Protein AF-A0A7S0CI37-F1 (afdb_monomer)

Structure (mmCIF, N/CA/C/O backbone):
data_AF-A0A7S0CI37-F1
#
_entry.id   AF-A0A7S0CI37-F1
#
loop_
_atom_site.group_PDB
_atom_site.id
_atom_site.type_symbol
_atom_site.label_atom_id
_atom_site.label_alt_id
_atom_site.label_comp_id
_atom_site.label_asym_id
_atom_site.label_entity_id
_atom_site.label_seq_id
_atom_site.pdbx_PDB_ins_code
_atom_site.Cartn_x
_atom_site.Cartn_y
_atom_site.Cartn_z
_atom_site.occupancy
_atom_site.B_iso_or_equiv
_atom_site.auth_seq_id
_atom_site.auth_comp_id
_atom_site.auth_asym_id
_atom_site.auth_atom_id
_atom_site.pdbx_PDB_model_num
ATOM 1 N N . ASN A 1 1 ? 19.568 -66.896 -68.278 1.00 41.06 1 ASN A N 1
ATOM 2 C CA . ASN A 1 1 ? 20.689 -66.065 -68.756 1.00 41.06 1 ASN A CA 1
ATOM 3 C C . ASN A 1 1 ? 21.613 -65.734 -67.600 1.00 41.06 1 ASN A C 1
ATOM 5 O O . ASN A 1 1 ? 21.336 -64.821 -66.842 1.00 41.06 1 ASN A O 1
ATOM 9 N N . THR A 1 2 ? 22.597 -66.621 -67.440 1.00 40.88 2 THR A N 1
ATOM 10 C CA . THR A 1 2 ? 24.001 -66.411 -67.037 1.00 40.88 2 THR A CA 1
ATOM 11 C C . THR A 1 2 ? 24.379 -65.281 -66.064 1.00 40.88 2 THR A C 1
ATOM 13 O O . THR A 1 2 ? 24.314 -64.098 -66.373 1.00 40.88 2 THR A O 1
ATOM 16 N N . THR A 1 3 ? 24.880 -65.744 -64.917 1.00 41.03 3 THR A N 1
ATOM 17 C CA . THR A 1 3 ? 25.682 -65.121 -63.850 1.00 41.03 3 THR A CA 1
ATOM 18 C C . THR A 1 3 ? 26.926 -64.372 -64.331 1.00 41.03 3 THR A C 1
ATOM 20 O O . THR A 1 3 ? 27.598 -64.860 -65.238 1.00 41.03 3 THR A O 1
ATOM 23 N N . SER A 1 4 ? 27.329 -63.310 -63.623 1.00 40.59 4 SER A N 1
ATOM 24 C CA . SER A 1 4 ? 28.757 -63.041 -63.401 1.00 40.59 4 SER A CA 1
ATOM 25 C C . SER A 1 4 ? 28.981 -62.143 -62.179 1.00 40.59 4 SER A C 1
ATOM 27 O O . SER A 1 4 ? 28.835 -60.925 -62.243 1.00 40.59 4 SER A O 1
ATOM 29 N N . ASP A 1 5 ? 29.350 -62.782 -61.073 1.00 51.19 5 ASP A N 1
ATOM 30 C CA . ASP A 1 5 ? 30.082 -62.189 -59.958 1.00 51.19 5 ASP A CA 1
ATOM 31 C C . ASP A 1 5 ? 31.457 -61.690 -60.421 1.00 51.19 5 ASP A C 1
ATOM 33 O O . ASP A 1 5 ? 32.158 -62.400 -61.146 1.00 51.19 5 ASP A O 1
ATOM 37 N N . ILE A 1 6 ? 31.876 -60.511 -59.951 1.00 53.34 6 ILE A N 1
ATOM 38 C CA . ILE A 1 6 ? 33.295 -60.133 -59.865 1.00 53.34 6 ILE A CA 1
ATOM 39 C C . ILE A 1 6 ? 33.489 -59.284 -58.592 1.00 53.34 6 ILE A C 1
ATOM 41 O O . ILE A 1 6 ? 32.913 -58.197 -58.503 1.00 53.34 6 ILE A O 1
ATOM 45 N N . PRO A 1 7 ? 34.269 -59.742 -57.595 1.00 47.69 7 PRO A N 1
ATOM 46 C CA . PRO A 1 7 ? 34.598 -58.963 -56.409 1.00 47.69 7 PRO A CA 1
ATOM 47 C C . PRO A 1 7 ? 35.890 -58.168 -56.641 1.00 47.69 7 PRO A C 1
ATOM 49 O O . PRO A 1 7 ? 36.895 -58.736 -57.065 1.00 47.69 7 PRO A O 1
ATOM 52 N N . THR A 1 8 ? 35.907 -56.878 -56.296 1.00 49.78 8 THR A N 1
ATOM 53 C CA . THR A 1 8 ? 37.157 -56.103 -56.243 1.00 49.78 8 THR A CA 1
ATOM 54 C C . THR A 1 8 ? 37.400 -55.607 -54.826 1.00 49.78 8 THR A C 1
ATOM 56 O O . THR A 1 8 ? 36.675 -54.780 -54.280 1.00 49.78 8 THR A O 1
ATOM 59 N N . THR A 1 9 ? 38.447 -56.167 -54.235 1.00 48.72 9 THR A N 1
ATOM 60 C CA . THR A 1 9 ? 39.054 -55.820 -52.957 1.00 48.72 9 THR A CA 1
ATOM 61 C C . THR A 1 9 ? 39.822 -54.504 -53.050 1.00 48.72 9 THR A C 1
ATOM 63 O O . THR A 1 9 ? 40.784 -54.441 -53.813 1.00 48.72 9 THR A O 1
ATOM 66 N N . GLN A 1 10 ? 39.506 -53.515 -52.207 1.00 45.53 10 GLN A N 1
ATOM 67 C CA . GLN A 1 10 ? 40.535 -52.638 -51.632 1.00 45.53 10 GLN A CA 1
ATOM 68 C C . GLN A 1 10 ? 40.013 -51.888 -50.390 1.00 45.53 10 GLN A C 1
ATOM 70 O O . GLN A 1 10 ? 39.038 -51.148 -50.503 1.00 45.53 10 GLN A O 1
ATOM 75 N N . PRO A 1 11 ? 40.640 -52.032 -49.206 1.00 46.91 11 PRO A N 1
ATOM 76 C CA . PRO A 1 11 ? 40.359 -51.181 -48.060 1.00 46.91 11 PRO A CA 1
ATOM 77 C C . PRO A 1 11 ? 41.318 -49.986 -48.084 1.00 46.91 11 PRO A C 1
ATOM 79 O O . PRO A 1 11 ? 42.522 -50.157 -47.900 1.00 46.91 11 PRO A O 1
ATOM 82 N N . THR A 1 12 ? 40.812 -48.768 -48.270 1.00 47.38 12 THR A N 1
ATOM 83 C CA . THR A 1 12 ? 41.626 -47.561 -48.064 1.00 47.38 12 THR A CA 1
ATOM 84 C C . THR A 1 12 ? 41.251 -46.944 -46.725 1.00 47.38 12 THR A C 1
ATOM 86 O O . THR A 1 12 ? 40.295 -46.185 -46.597 1.00 47.38 12 THR A O 1
ATOM 89 N N . TYR A 1 13 ? 42.012 -47.325 -45.701 1.00 43.19 13 TYR A N 1
ATOM 90 C CA . TYR A 1 13 ? 42.076 -46.636 -44.418 1.00 43.19 13 TYR A CA 1
ATOM 91 C C . TYR A 1 13 ? 42.514 -45.182 -44.644 1.00 43.19 13 TYR A C 1
ATOM 93 O O . TYR A 1 13 ? 43.656 -44.938 -45.020 1.00 43.19 13 TYR A O 1
ATOM 101 N N . PHE A 1 14 ? 41.630 -44.224 -44.368 1.00 49.19 14 PHE A N 1
ATOM 102 C CA . PHE A 1 14 ? 41.994 -42.829 -44.107 1.00 49.19 14 PHE A CA 1
ATOM 103 C C . PHE A 1 14 ? 41.004 -42.217 -43.107 1.00 49.19 14 PHE A C 1
ATOM 105 O O . PHE A 1 14 ? 39.897 -41.852 -43.496 1.00 49.19 14 PHE A O 1
ATOM 112 N N . PRO A 1 15 ? 41.375 -42.028 -41.830 1.00 44.31 15 PRO A N 1
ATOM 113 C CA . PRO A 1 15 ? 40.809 -40.970 -41.017 1.00 44.31 15 PRO A CA 1
ATOM 114 C C . PRO A 1 15 ? 41.753 -39.767 -41.130 1.00 44.31 15 PRO A C 1
ATOM 116 O O . PRO A 1 15 ? 42.758 -39.687 -40.430 1.00 44.31 15 PRO A O 1
ATOM 119 N N . SER A 1 16 ? 41.471 -38.842 -42.044 1.00 51.22 16 SER A N 1
ATOM 120 C CA . SER A 1 16 ? 42.184 -37.564 -42.101 1.00 51.22 16 SER A CA 1
ATOM 121 C C . SER A 1 16 ? 41.174 -36.435 -42.055 1.00 51.22 16 SER A C 1
ATOM 123 O O . SER A 1 16 ? 40.591 -36.079 -43.074 1.00 51.22 16 SER A O 1
ATOM 125 N N . ALA A 1 17 ? 40.921 -35.942 -40.846 1.00 47.00 17 ALA A N 1
ATOM 126 C CA . ALA A 1 17 ? 40.929 -34.519 -40.513 1.00 47.00 17 ALA A CA 1
ATOM 127 C C . ALA A 1 17 ? 40.275 -34.328 -39.139 1.00 47.00 17 ALA A C 1
ATOM 129 O O . ALA A 1 17 ? 39.109 -34.645 -38.918 1.00 47.00 17 ALA A O 1
ATOM 130 N N . SER A 1 18 ? 41.074 -33.814 -38.214 1.00 52.84 18 SER A N 1
ATOM 131 C CA . SER A 1 18 ? 40.717 -33.343 -36.880 1.00 52.84 18 SER A CA 1
ATOM 132 C C . SER A 1 18 ? 39.502 -32.394 -36.886 1.00 52.84 18 SER A C 1
ATOM 134 O O . SER A 1 18 ? 39.308 -31.667 -37.863 1.00 52.84 18 SER A O 1
ATOM 136 N N . PRO A 1 19 ? 38.708 -32.315 -35.800 1.00 42.97 19 PRO A N 1
ATOM 137 C CA . PRO A 1 19 ? 37.621 -31.349 -35.703 1.00 42.97 19 PRO A CA 1
ATOM 138 C C . PRO A 1 19 ? 38.202 -29.950 -35.463 1.00 42.97 19 PRO A C 1
ATOM 140 O O . PRO A 1 19 ? 38.418 -29.536 -34.327 1.00 42.97 19 PRO A O 1
ATOM 143 N N . THR A 1 20 ? 38.479 -29.205 -36.529 1.00 55.25 20 THR A N 1
ATOM 144 C CA . THR A 1 20 ? 38.983 -27.829 -36.419 1.00 55.25 20 THR A CA 1
ATOM 145 C C . THR A 1 20 ? 37.849 -26.827 -36.541 1.00 55.25 20 THR A C 1
ATOM 147 O O . THR A 1 20 ? 37.836 -26.063 -37.488 1.00 55.25 20 THR A O 1
ATOM 150 N N . TYR A 1 21 ? 36.912 -26.794 -35.592 1.00 42.47 21 TYR A N 1
ATOM 151 C CA . TYR A 1 21 ? 36.115 -25.587 -35.340 1.00 42.47 21 TYR A CA 1
ATOM 152 C C . TYR A 1 21 ? 35.732 -25.531 -33.860 1.00 42.47 21 TYR A C 1
ATOM 154 O O . TYR A 1 21 ? 34.631 -25.891 -33.453 1.00 42.47 21 TYR A O 1
ATOM 162 N N . LEU A 1 22 ? 36.673 -25.058 -33.041 1.00 53.09 22 LEU A N 1
ATOM 163 C CA . LEU A 1 22 ? 36.318 -24.337 -31.821 1.00 53.09 22 LEU A CA 1
ATOM 164 C C . LEU A 1 22 ? 35.431 -23.153 -32.245 1.00 53.09 22 LEU A C 1
ATOM 166 O O . LEU A 1 22 ? 35.891 -22.356 -33.067 1.00 53.09 22 LEU A O 1
ATOM 170 N N . PRO A 1 23 ? 34.204 -22.980 -31.724 1.00 45.97 23 PRO A N 1
ATOM 171 C CA . PRO A 1 23 ? 33.529 -21.701 -31.860 1.00 45.97 23 PRO A CA 1
ATOM 172 C C . PRO A 1 23 ? 34.326 -20.677 -31.046 1.00 45.97 23 PRO A C 1
ATOM 174 O O . PRO A 1 23 ? 34.256 -20.616 -29.819 1.00 45.97 23 PRO A O 1
ATOM 177 N N . SER A 1 24 ? 35.153 -19.900 -31.744 1.00 56.25 24 SER A N 1
ATOM 178 C CA . SER A 1 24 ? 35.734 -18.681 -31.207 1.00 56.25 24 SER A CA 1
ATOM 179 C C . SER A 1 24 ? 34.606 -17.707 -30.903 1.00 56.25 24 SER A C 1
ATOM 181 O O . SER A 1 24 ? 33.782 -17.426 -31.773 1.00 56.25 24 SER A O 1
ATOM 183 N N . GLY A 1 25 ? 34.625 -17.136 -29.708 1.00 49.81 25 GLY A N 1
ATOM 184 C CA . GLY A 1 25 ? 33.792 -15.988 -29.388 1.00 49.81 25 GLY A CA 1
ATOM 185 C C . GLY A 1 25 ? 32.822 -16.303 -28.275 1.00 49.81 25 GLY A C 1
ATOM 186 O O . GLY A 1 25 ? 31.684 -16.699 -28.497 1.00 49.81 25 GLY A O 1
ATOM 187 N N . HIS A 1 26 ? 33.302 -16.065 -27.060 1.00 52.81 26 HIS A N 1
ATOM 188 C CA . HIS A 1 26 ? 32.474 -15.694 -25.928 1.00 52.81 26 HIS A CA 1
ATOM 189 C C . HIS A 1 26 ? 31.300 -14.818 -26.396 1.00 52.81 26 HIS A C 1
ATOM 191 O O . HIS A 1 26 ? 31.541 -13.841 -27.114 1.00 52.81 26 HIS A O 1
ATOM 197 N N . PRO A 1 27 ? 30.051 -15.083 -25.984 1.00 45.09 27 PRO A N 1
ATOM 198 C CA . PRO A 1 27 ? 29.037 -14.057 -26.077 1.00 45.09 27 PRO A CA 1
ATOM 199 C C . PRO A 1 27 ? 29.443 -12.955 -25.097 1.00 45.09 27 PRO A C 1
ATOM 201 O O . PRO A 1 27 ? 29.147 -13.030 -23.908 1.00 45.09 27 PRO A O 1
ATOM 204 N N . THR A 1 28 ? 30.100 -11.897 -25.576 1.00 54.59 28 THR A N 1
ATOM 205 C CA . THR A 1 28 ? 30.184 -10.629 -24.837 1.00 54.59 28 THR A CA 1
ATOM 206 C C . THR A 1 28 ? 28.833 -9.920 -24.919 1.00 54.59 28 THR A C 1
ATOM 208 O O . THR A 1 28 ? 28.732 -8.752 -25.269 1.00 54.59 28 THR A O 1
ATOM 211 N N . TYR A 1 29 ? 27.765 -10.639 -24.590 1.00 47.59 29 TYR A N 1
ATOM 212 C CA . TYR A 1 29 ? 26.550 -10.036 -24.088 1.00 47.59 29 TYR A CA 1
ATOM 213 C C . TYR A 1 29 ? 26.711 -9.994 -22.576 1.00 47.59 29 TYR A C 1
ATOM 215 O O . TYR A 1 29 ? 26.059 -10.724 -21.839 1.00 47.59 29 TYR A O 1
ATOM 223 N N . LEU A 1 30 ? 27.606 -9.125 -22.102 1.00 50.19 30 LEU A N 1
ATOM 224 C CA . LEU A 1 30 ? 27.290 -8.451 -20.855 1.00 50.19 30 LEU A CA 1
ATOM 225 C C . LEU A 1 30 ? 26.014 -7.673 -21.174 1.00 50.19 30 LEU A C 1
ATOM 227 O O . LEU A 1 30 ? 26.076 -6.762 -22.005 1.00 50.19 30 LEU A O 1
ATOM 231 N N . PRO A 1 31 ? 24.848 -7.988 -20.586 1.00 48.72 31 PRO A N 1
ATOM 232 C CA . PRO A 1 31 ? 23.841 -6.962 -20.520 1.00 48.72 31 PRO A CA 1
ATOM 233 C C . PRO A 1 31 ? 24.495 -5.828 -19.724 1.00 48.72 31 PRO A C 1
ATOM 235 O O . PRO A 1 31 ? 24.617 -5.903 -18.507 1.00 48.72 31 PRO A O 1
ATOM 238 N N . SER A 1 32 ? 24.873 -4.735 -20.391 1.00 55.09 32 SER A N 1
ATOM 239 C CA . SER A 1 32 ? 25.080 -3.431 -19.742 1.00 55.09 32 SER A CA 1
ATOM 240 C C . SER A 1 32 ? 23.774 -2.876 -19.152 1.00 55.09 32 SER A C 1
ATOM 242 O O . SER A 1 32 ? 23.641 -1.677 -18.927 1.00 55.09 32 SER A O 1
ATOM 244 N N . GLY A 1 33 ? 22.809 -3.741 -18.840 1.00 48.34 33 GLY A N 1
ATOM 245 C CA . GLY A 1 33 ? 21.824 -3.479 -17.821 1.00 48.34 33 GLY A CA 1
ATOM 246 C C . GLY A 1 33 ? 22.525 -3.543 -16.476 1.00 48.34 33 GLY A C 1
ATOM 247 O O . GLY A 1 33 ? 22.350 -4.498 -15.729 1.00 48.34 33 GLY A O 1
ATOM 248 N N . ILE A 1 34 ? 23.245 -2.473 -16.120 1.00 50.00 34 ILE A N 1
ATOM 249 C CA . ILE A 1 34 ? 23.106 -1.980 -14.749 1.00 50.00 34 ILE A CA 1
ATOM 250 C C . ILE A 1 34 ? 21.594 -2.019 -14.527 1.00 50.00 34 ILE A C 1
ATOM 252 O O . ILE A 1 34 ? 20.896 -1.367 -15.314 1.00 50.00 34 ILE A O 1
ATOM 256 N N . PRO A 1 35 ? 21.049 -2.817 -13.591 1.00 54.06 35 PRO A N 1
ATOM 257 C CA . PRO A 1 35 ? 19.652 -2.664 -13.264 1.00 54.06 35 PRO A CA 1
ATOM 258 C C . PRO A 1 35 ? 19.548 -1.198 -12.873 1.00 54.06 35 PRO A C 1
ATOM 260 O O . PRO A 1 35 ? 20.103 -0.783 -11.853 1.00 54.06 35 PRO A O 1
ATOM 263 N N . SER A 1 36 ? 18.947 -0.379 -13.749 1.00 55.31 36 SER A N 1
ATOM 264 C CA . SER A 1 36 ? 18.467 0.942 -13.372 1.00 55.31 36 SER A CA 1
ATOM 265 C C . SER A 1 36 ? 17.776 0.647 -12.065 1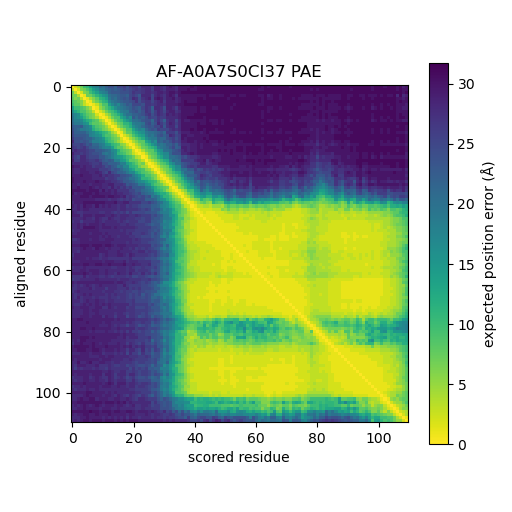.00 55.31 36 SER A C 1
ATOM 267 O O . SER A 1 36 ? 16.932 -0.246 -12.082 1.00 55.31 36 SER A O 1
ATOM 269 N N . LYS A 1 37 ? 18.274 1.185 -10.943 1.00 56.44 37 LYS A N 1
ATOM 270 C CA . LYS A 1 37 ? 17.742 0.881 -9.616 1.00 56.44 37 LYS A CA 1
ATOM 271 C C . LYS A 1 37 ? 16.264 1.221 -9.698 1.00 56.44 37 LYS A C 1
ATOM 273 O O . LYS A 1 37 ? 15.885 2.378 -9.548 1.00 56.44 37 LYS A O 1
ATOM 278 N N . VAL A 1 38 ? 15.457 0.237 -10.071 1.00 61.28 38 VAL A N 1
ATOM 279 C CA . VAL A 1 38 ? 14.020 0.320 -10.123 1.00 61.28 38 VAL A CA 1
ATOM 280 C C . VAL A 1 38 ? 13.734 0.447 -8.654 1.00 61.28 38 VAL A C 1
ATOM 282 O O . VAL A 1 38 ? 13.931 -0.500 -7.897 1.00 61.28 38 VAL A O 1
ATOM 285 N N . LYS A 1 39 ? 13.500 1.687 -8.223 1.00 68.12 39 LYS A N 1
ATOM 286 C CA . LYS A 1 39 ? 13.210 1.955 -6.830 1.00 68.12 39 LYS A CA 1
ATOM 287 C C . LYS A 1 39 ? 11.867 1.268 -6.618 1.00 68.12 39 LYS A C 1
ATOM 289 O O . LYS A 1 39 ? 10.851 1.698 -7.165 1.00 68.12 39 LYS A O 1
ATOM 294 N N . THR A 1 40 ? 11.929 0.105 -5.988 1.00 73.75 40 THR A N 1
ATOM 295 C CA . THR A 1 40 ? 10.768 -0.653 -5.551 1.00 73.75 40 THR A CA 1
ATOM 296 C C . THR A 1 40 ? 10.186 0.070 -4.349 1.00 73.75 40 THR A C 1
ATOM 298 O O . THR A 1 40 ? 10.916 0.706 -3.580 1.00 73.75 40 THR A O 1
ATOM 301 N N . LEU A 1 41 ? 8.868 0.012 -4.216 1.00 85.62 41 LEU A N 1
ATOM 302 C CA . LEU A 1 41 ? 8.166 0.613 -3.097 1.00 85.62 41 LEU A CA 1
ATOM 303 C C . LEU A 1 41 ? 8.625 -0.037 -1.778 1.00 85.62 41 LEU A C 1
ATOM 305 O O . LEU A 1 41 ? 8.457 -1.234 -1.571 1.00 85.62 41 LEU A O 1
ATOM 309 N N . SER A 1 42 ? 9.246 0.754 -0.904 1.00 89.00 42 SER A N 1
ATOM 310 C CA . SER A 1 42 ? 9.592 0.376 0.470 1.00 89.00 42 SER A CA 1
ATOM 311 C C . SER A 1 42 ? 8.623 1.033 1.449 1.00 89.00 42 SER A C 1
ATOM 313 O O . SER A 1 42 ? 7.961 2.006 1.095 1.00 89.00 42 SER A O 1
ATOM 315 N N . CYS A 1 43 ? 8.607 0.587 2.708 1.00 88.44 43 CYS A N 1
ATOM 316 C CA . CYS A 1 43 ? 7.817 1.240 3.758 1.00 88.44 43 CYS A CA 1
ATOM 317 C C . CYS A 1 43 ? 8.157 2.739 3.895 1.00 88.44 43 CYS A C 1
ATOM 319 O O . CYS A 1 43 ? 7.264 3.578 3.957 1.00 88.44 43 CYS A O 1
ATOM 321 N N . SER A 1 44 ? 9.446 3.102 3.832 1.00 90.38 44 SER A N 1
ATOM 322 C CA . SER A 1 44 ? 9.866 4.508 3.895 1.00 90.38 44 SER A CA 1
ATOM 323 C C . SER A 1 44 ? 9.312 5.349 2.745 1.00 90.38 44 SER A C 1
ATOM 325 O O . SER A 1 44 ? 8.783 6.428 2.980 1.00 90.38 44 SER A O 1
ATOM 327 N N . THR A 1 45 ? 9.383 4.860 1.505 1.00 90.62 45 THR A N 1
ATOM 328 C CA . THR A 1 45 ? 8.846 5.604 0.360 1.00 90.62 45 THR A CA 1
ATOM 329 C C . THR A 1 45 ? 7.318 5.552 0.292 1.00 90.62 45 THR A C 1
ATOM 331 O O . THR A 1 45 ? 6.702 6.515 -0.147 1.00 90.62 45 THR A O 1
ATOM 334 N N . ALA A 1 46 ? 6.680 4.487 0.777 1.00 91.69 46 ALA A N 1
ATOM 335 C CA . ALA A 1 46 ? 5.226 4.435 0.905 1.00 91.69 46 ALA A CA 1
ATOM 336 C C . ALA A 1 46 ? 4.706 5.520 1.862 1.00 91.69 46 ALA A C 1
ATOM 338 O O . ALA A 1 46 ? 3.732 6.195 1.542 1.00 91.69 46 ALA A O 1
ATOM 339 N N . MET A 1 47 ? 5.397 5.756 2.983 1.00 93.19 47 MET A N 1
ATOM 340 C CA . MET A 1 47 ? 5.067 6.857 3.894 1.00 93.19 47 MET A CA 1
ATOM 341 C C . MET A 1 47 ? 5.194 8.224 3.210 1.00 93.19 47 MET A C 1
ATOM 343 O O . MET A 1 47 ? 4.290 9.045 3.334 1.00 93.19 47 MET A O 1
ATOM 347 N N . GLU A 1 48 ? 6.263 8.458 2.441 1.00 93.62 48 GLU A N 1
ATOM 348 C CA . GLU A 1 48 ? 6.442 9.711 1.683 1.00 93.62 48 GLU A CA 1
ATOM 349 C C . GLU A 1 48 ? 5.265 9.988 0.729 1.00 93.62 48 GLU A C 1
ATOM 351 O O . GLU A 1 48 ? 4.827 11.131 0.616 1.00 93.62 48 GLU A O 1
ATOM 356 N N . ILE A 1 49 ? 4.726 8.946 0.086 1.00 93.19 49 ILE 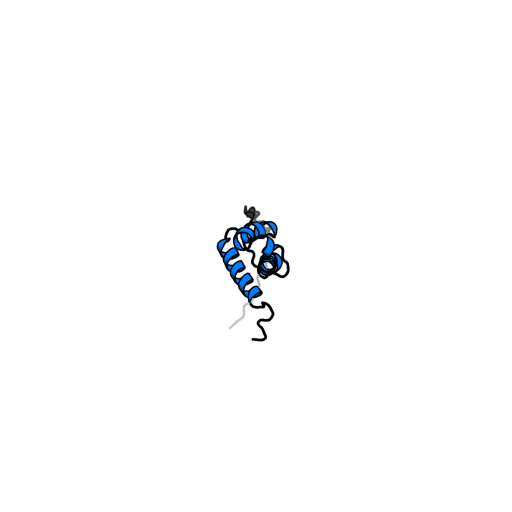A N 1
ATOM 357 C CA . ILE A 1 49 ? 3.622 9.061 -0.879 1.00 93.19 49 ILE A CA 1
ATOM 358 C C . ILE A 1 49 ? 2.264 9.190 -0.174 1.00 93.19 49 ILE A C 1
ATOM 360 O O . ILE A 1 49 ? 1.429 9.998 -0.576 1.00 93.19 49 ILE A O 1
ATOM 364 N N . PHE A 1 50 ? 2.003 8.401 0.872 1.00 95.94 50 PHE A N 1
ATOM 365 C CA . PHE A 1 50 ? 0.656 8.280 1.443 1.00 95.94 50 PHE A CA 1
ATOM 366 C C . PHE A 1 50 ? 0.361 9.258 2.584 1.00 95.94 50 PHE A C 1
ATOM 368 O O . PHE A 1 50 ? -0.806 9.605 2.787 1.00 95.94 50 PHE A O 1
ATOM 375 N N . VAL A 1 51 ? 1.373 9.753 3.308 1.00 97.44 51 VAL A N 1
ATOM 376 C CA . VAL A 1 51 ? 1.186 10.772 4.360 1.00 97.44 51 VAL A CA 1
ATOM 377 C C . VAL A 1 51 ? 0.429 12.008 3.856 1.00 97.44 51 VAL A C 1
ATOM 379 O O . VAL A 1 51 ? -0.555 12.371 4.504 1.00 97.44 51 VAL A O 1
ATOM 382 N N . PRO A 1 52 ? 0.777 12.639 2.716 1.00 97.81 52 PRO A N 1
ATOM 383 C CA . PRO A 1 52 ? 0.021 13.795 2.226 1.00 97.81 52 PRO A CA 1
ATOM 384 C C . P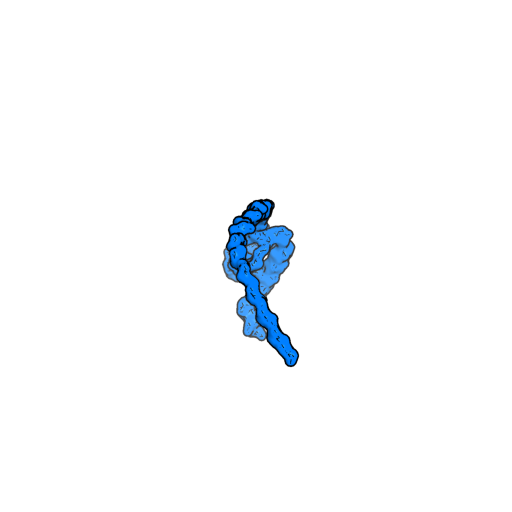RO A 1 52 ? -1.421 13.462 1.803 1.00 97.81 52 PRO A C 1
ATOM 386 O O . PRO A 1 52 ? -2.245 14.367 1.701 1.00 97.81 52 PRO A O 1
ATOM 389 N N . ILE A 1 53 ? -1.747 12.185 1.573 1.00 96.50 53 ILE A N 1
ATOM 390 C CA . ILE A 1 53 ? -3.071 11.734 1.116 1.00 96.50 53 ILE A CA 1
ATOM 391 C C . ILE A 1 53 ? -3.989 11.401 2.299 1.00 96.50 53 ILE A C 1
ATOM 393 O O . ILE A 1 53 ? -5.194 11.624 2.238 1.00 96.50 53 ILE A O 1
ATOM 397 N N . SER A 1 54 ? -3.446 10.811 3.365 1.00 97.38 54 SER A N 1
ATOM 398 C CA . SER A 1 54 ? -4.236 10.188 4.441 1.00 97.38 54 SER A CA 1
ATOM 399 C C . SER A 1 54 ? -3.891 10.656 5.854 1.00 97.38 54 SER A C 1
ATOM 401 O O . SER A 1 54 ? -4.616 10.330 6.798 1.00 97.38 54 SER A O 1
ATOM 403 N N . GLY A 1 55 ? -2.818 11.432 6.002 1.00 97.31 55 GLY 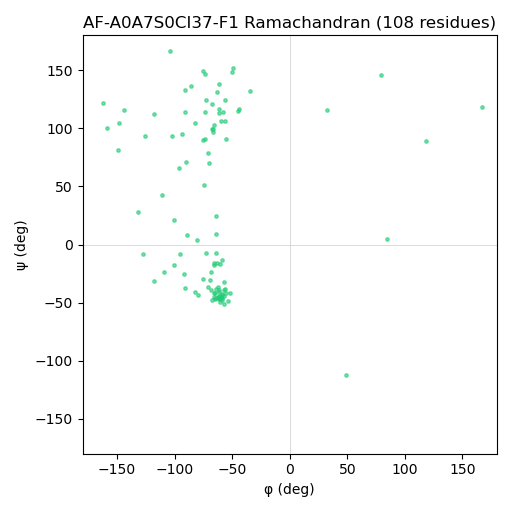A N 1
ATOM 404 C CA . GLY A 1 55 ? -2.302 11.885 7.286 1.00 97.31 55 GLY A CA 1
ATOM 405 C C . GLY A 1 55 ? -1.474 10.821 8.009 1.00 97.31 55 GLY A C 1
ATOM 406 O O . GLY A 1 55 ? -1.752 9.623 7.949 1.00 97.31 55 GLY A O 1
ATOM 407 N N . GLU A 1 56 ? -0.450 11.282 8.725 1.00 96.69 56 GLU A N 1
ATOM 408 C CA . GLU A 1 56 ? 0.490 10.422 9.452 1.00 96.69 56 GLU A CA 1
ATOM 409 C C . GLU A 1 56 ? -0.184 9.625 10.580 1.00 96.69 56 GLU A C 1
ATOM 411 O O . GLU A 1 56 ? 0.120 8.452 10.767 1.00 96.69 56 GLU A O 1
ATOM 416 N N . GLU A 1 57 ? -1.141 10.229 11.289 1.00 97.25 57 GLU A N 1
ATOM 417 C CA . GLU A 1 57 ? -1.886 9.581 12.379 1.00 97.25 57 GLU A CA 1
ATOM 418 C C . GLU A 1 57 ? -2.629 8.327 11.899 1.00 97.25 57 GLU A C 1
ATOM 420 O O . GLU A 1 57 ? -2.532 7.260 12.507 1.00 97.25 57 GLU A O 1
ATOM 425 N N . SER A 1 58 ? -3.320 8.425 10.758 1.00 97.12 58 SER A N 1
ATOM 426 C CA . SER A 1 58 ? -4.020 7.289 10.151 1.00 97.12 58 SER A CA 1
ATOM 427 C C . SER A 1 58 ? -3.028 6.186 9.780 1.00 97.12 58 SER A C 1
ATOM 429 O O . SER A 1 58 ? -3.240 5.023 10.107 1.00 97.12 58 SER A O 1
ATOM 431 N N . LEU A 1 59 ? -1.898 6.554 9.170 1.00 97.00 59 LEU A N 1
ATOM 432 C CA . LEU A 1 59 ? -0.852 5.616 8.752 1.00 97.00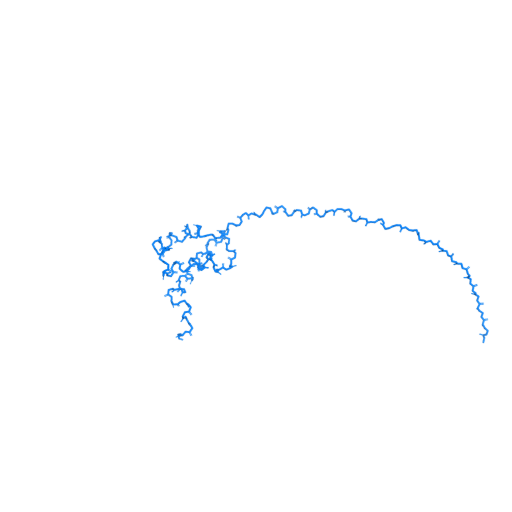 59 LEU A CA 1
ATOM 433 C C . LEU A 1 59 ? -0.021 5.038 9.905 1.00 97.00 59 LEU A C 1
ATOM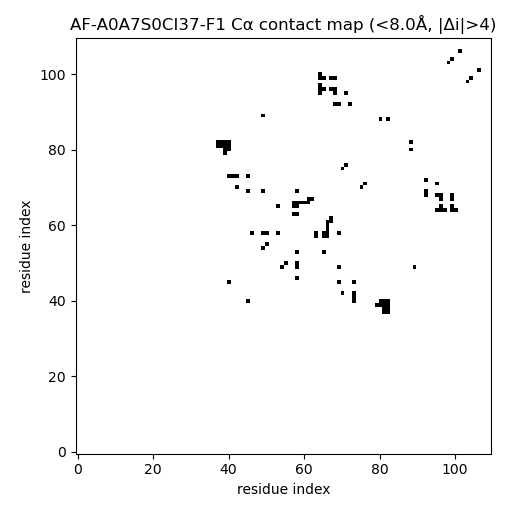 435 O O . LEU A 1 59 ? 0.784 4.143 9.667 1.00 97.00 59 LEU A O 1
ATOM 439 N N . LYS A 1 60 ? -0.202 5.517 11.138 1.00 95.06 60 LYS A N 1
ATOM 440 C CA . LYS A 1 60 ? 0.380 4.933 12.358 1.00 95.06 60 LYS A CA 1
ATOM 441 C C . LYS A 1 60 ? -0.609 4.076 13.143 1.00 95.06 60 LYS A C 1
ATOM 443 O O . LYS A 1 60 ? -0.192 3.277 13.976 1.00 95.06 60 LYS A O 1
ATOM 448 N N . ASN A 1 61 ? -1.908 4.223 12.896 1.00 97.19 61 ASN A N 1
ATOM 449 C CA . ASN A 1 61 ? -2.923 3.398 13.531 1.00 97.19 61 ASN A CA 1
ATOM 450 C C . ASN A 1 61 ? -3.062 2.061 12.791 1.00 97.19 61 ASN A C 1
ATOM 452 O O . ASN A 1 61 ? -3.719 2.003 11.752 1.00 97.19 61 ASN A O 1
ATOM 456 N N . GLU A 1 62 ? -2.527 0.989 13.381 1.00 96.31 62 GLU A N 1
ATOM 457 C CA . GLU A 1 62 ? -2.502 -0.367 12.804 1.00 96.31 62 GLU A CA 1
ATOM 458 C C . GLU A 1 62 ? -3.888 -0.972 12.518 1.00 96.31 62 GLU A C 1
ATOM 460 O O . GLU A 1 62 ? -4.015 -1.929 11.758 1.00 96.31 62 GLU A O 1
ATOM 465 N N . THR A 1 63 ? -4.945 -0.405 13.105 1.00 94.94 63 THR A N 1
ATOM 466 C CA . THR A 1 63 ? -6.334 -0.840 12.880 1.00 94.94 63 THR A CA 1
ATOM 467 C C . THR A 1 63 ? -7.056 -0.033 11.802 1.00 94.94 63 THR A C 1
ATOM 469 O O . THR A 1 63 ? -8.175 -0.378 11.421 1.00 94.94 63 THR A O 1
ATOM 472 N N . SER A 1 64 ? -6.452 1.051 11.310 1.00 97.06 64 SER A N 1
ATOM 473 C CA . SER A 1 64 ? -7.084 1.909 10.312 1.00 97.06 64 SER A CA 1
ATOM 474 C C . SER A 1 64 ? -7.064 1.269 8.916 1.00 97.06 64 SER A C 1
ATOM 476 O O . SER A 1 64 ? -6.105 0.578 8.553 1.00 97.06 64 SER A O 1
ATOM 478 N N . PRO A 1 65 ? -8.070 1.546 8.068 1.00 97.81 65 PRO A N 1
ATOM 479 C CA . PRO A 1 65 ? -8.040 1.132 6.667 1.00 97.81 65 PRO A CA 1
ATOM 480 C C . PRO A 1 65 ? -6.822 1.653 5.892 1.00 97.81 65 PRO A C 1
ATOM 482 O O . PRO A 1 65 ? -6.337 0.974 4.993 1.00 97.81 65 PRO A O 1
ATOM 485 N N . GLN A 1 66 ? -6.321 2.843 6.238 1.00 98.12 66 GLN A N 1
ATOM 486 C CA . GLN A 1 66 ? -5.168 3.488 5.607 1.00 98.12 66 GLN A CA 1
ATOM 487 C C . GLN A 1 66 ? -3.872 2.729 5.895 1.00 98.12 66 GLN A C 1
ATOM 489 O O . GLN A 1 66 ? -3.123 2.420 4.967 1.00 98.12 66 GLN A O 1
ATOM 494 N N . TYR A 1 67 ? -3.639 2.369 7.160 1.00 97.12 67 TYR A N 1
ATOM 495 C CA . TYR A 1 67 ? -2.506 1.531 7.540 1.00 97.12 67 TYR A CA 1
ATOM 496 C C . TYR A 1 67 ? -2.579 0.167 6.856 1.00 97.12 67 TYR A C 1
ATOM 498 O O . TYR A 1 67 ? -1.612 -0.244 6.223 1.00 97.12 67 TYR A O 1
ATOM 506 N N . LEU A 1 68 ? -3.731 -0.512 6.922 1.00 96.38 68 LEU A N 1
ATOM 507 C CA . LEU A 1 68 ? -3.892 -1.846 6.335 1.00 96.38 68 LEU A CA 1
ATOM 508 C C . LEU A 1 68 ? -3.698 -1.829 4.813 1.00 96.38 68 LEU A C 1
ATOM 510 O O . LEU A 1 68 ? -3.105 -2.749 4.257 1.00 96.38 68 LEU A O 1
ATOM 514 N N . ALA A 1 69 ? -4.152 -0.773 4.134 1.00 96.56 69 ALA A N 1
ATOM 515 C CA . ALA A 1 69 ? -3.929 -0.582 2.705 1.00 96.56 69 ALA A CA 1
ATOM 516 C C . ALA A 1 69 ? -2.444 -0.406 2.365 1.00 96.56 69 ALA A C 1
ATOM 518 O O . ALA A 1 69 ? -1.950 -1.039 1.431 1.00 96.56 69 ALA A O 1
ATOM 519 N N . MET A 1 70 ? -1.734 0.431 3.124 1.00 95.62 70 MET A N 1
ATOM 520 C CA . MET A 1 70 ? -0.299 0.642 2.949 1.00 95.62 70 MET A CA 1
ATOM 521 C C . MET A 1 70 ? 0.500 -0.630 3.258 1.00 95.62 70 MET A C 1
ATOM 523 O O . MET A 1 70 ? 1.347 -1.014 2.455 1.00 95.62 70 MET A O 1
ATOM 527 N N . ASP A 1 71 ? 0.221 -1.303 4.377 1.00 95.31 71 ASP A N 1
ATOM 528 C CA . ASP A 1 71 ? 0.860 -2.570 4.751 1.00 95.31 71 ASP A CA 1
ATOM 529 C C . ASP A 1 71 ? 0.626 -3.645 3.685 1.00 95.31 71 ASP A C 1
ATOM 531 O O . ASP A 1 71 ? 1.556 -4.332 3.259 1.00 95.31 71 ASP A O 1
ATOM 535 N N . TRP A 1 72 ? -0.605 -3.746 3.180 1.00 94.31 72 TRP A N 1
ATOM 536 C CA . TRP A 1 72 ? -0.922 -4.666 2.101 1.00 94.31 72 TRP A CA 1
ATOM 537 C C . TRP A 1 72 ? -0.116 -4.343 0.840 1.00 94.31 72 TRP A C 1
ATOM 539 O O . TRP A 1 72 ? 0.513 -5.239 0.288 1.00 94.31 72 TRP A O 1
ATOM 549 N N . ILE A 1 73 ? -0.051 -3.076 0.426 1.00 92.50 73 ILE A N 1
ATOM 550 C CA . ILE A 1 73 ? 0.727 -2.644 -0.745 1.00 92.50 73 ILE A CA 1
ATOM 551 C C . ILE A 1 73 ? 2.229 -2.920 -0.597 1.00 92.50 73 ILE A C 1
ATOM 553 O O . ILE A 1 73 ? 2.883 -3.281 -1.571 1.00 92.50 73 ILE A O 1
ATOM 557 N N . VAL A 1 74 ? 2.794 -2.735 0.595 1.00 90.75 74 VAL A N 1
ATOM 558 C CA . VAL A 1 74 ? 4.241 -2.873 0.815 1.00 90.75 74 VAL A CA 1
ATOM 559 C C . VAL A 1 74 ? 4.650 -4.334 1.008 1.00 90.75 74 VAL A C 1
ATOM 561 O O . VAL A 1 74 ? 5.688 -4.747 0.495 1.00 90.75 74 VAL A O 1
ATOM 564 N N . ASN A 1 75 ? 3.857 -5.114 1.747 1.00 89.38 75 ASN A N 1
ATOM 565 C CA . ASN A 1 75 ? 4.268 -6.434 2.232 1.00 89.38 75 ASN A CA 1
ATOM 566 C C . ASN A 1 75 ? 3.558 -7.606 1.542 1.00 89.38 75 ASN A C 1
ATOM 568 O O . ASN A 1 75 ? 4.087 -8.716 1.533 1.00 89.38 75 ASN A O 1
ATOM 572 N N . HIS A 1 76 ? 2.372 -7.389 0.972 1.00 86.88 76 HIS A N 1
ATOM 573 C CA . HIS A 1 76 ? 1.528 -8.468 0.445 1.00 86.88 76 HIS A CA 1
ATOM 574 C C . HIS A 1 76 ? 1.287 -8.363 -1.055 1.00 86.88 76 HIS A C 1
ATOM 576 O O . HIS A 1 76 ? 1.107 -9.373 -1.740 1.00 86.88 76 HIS A O 1
ATOM 582 N N . ASP A 1 77 ? 1.260 -7.143 -1.569 1.00 80.44 77 ASP A N 1
ATOM 583 C CA . ASP A 1 77 ? 1.033 -6.876 -2.964 1.00 80.44 77 ASP A CA 1
ATOM 584 C C . ASP A 1 77 ? 2.298 -7.203 -3.757 1.00 80.44 77 ASP A C 1
ATOM 586 O O . ASP A 1 77 ? 3.176 -6.374 -3.970 1.00 80.44 77 ASP A O 1
ATOM 590 N N . GLY A 1 78 ? 2.391 -8.456 -4.203 1.00 68.44 78 GLY A N 1
ATOM 591 C CA . GLY A 1 78 ? 3.499 -8.971 -5.010 1.00 68.44 78 GLY A CA 1
ATOM 592 C C . GLY A 1 78 ? 3.641 -8.320 -6.391 1.00 68.44 78 GLY A C 1
ATOM 593 O O . GLY A 1 78 ? 4.419 -8.798 -7.218 1.00 68.44 78 GLY A O 1
ATOM 594 N N . ALA A 1 79 ? 2.897 -7.251 -6.680 1.00 65.44 79 ALA A N 1
ATOM 595 C CA . ALA A 1 79 ? 3.188 -6.419 -7.826 1.00 65.44 79 ALA A CA 1
ATOM 596 C C . ALA A 1 79 ? 4.517 -5.699 -7.593 1.00 65.44 79 ALA A C 1
ATOM 598 O O . ALA A 1 79 ? 4.671 -4.926 -6.653 1.00 65.44 79 ALA A O 1
ATOM 599 N N . ASN A 1 80 ? 5.474 -5.926 -8.491 1.00 65.75 80 ASN A N 1
ATOM 600 C CA . ASN A 1 80 ? 6.732 -5.189 -8.529 1.00 65.75 80 ASN A CA 1
ATOM 601 C C . ASN A 1 80 ? 6.466 -3.738 -8.979 1.00 65.75 80 ASN A C 1
ATOM 603 O O . ASN A 1 80 ? 6.752 -3.351 -10.114 1.00 65.75 80 ASN A O 1
ATOM 607 N N . MET A 1 81 ? 5.823 -2.958 -8.107 1.00 71.88 81 MET A N 1
ATOM 608 C CA . MET A 1 81 ? 5.430 -1.584 -8.370 1.00 71.88 81 MET A CA 1
ATOM 609 C C . MET A 1 81 ? 6.673 -0.706 -8.342 1.00 71.88 81 MET A C 1
ATOM 611 O O . MET A 1 81 ? 7.354 -0.542 -7.328 1.00 71.88 81 MET A O 1
ATOM 615 N N . THR A 1 82 ? 6.983 -0.169 -9.515 1.00 78.31 82 THR A N 1
ATOM 616 C CA . THR A 1 82 ? 8.083 0.766 -9.715 1.00 78.31 82 THR A CA 1
ATOM 617 C C . THR A 1 82 ? 7.590 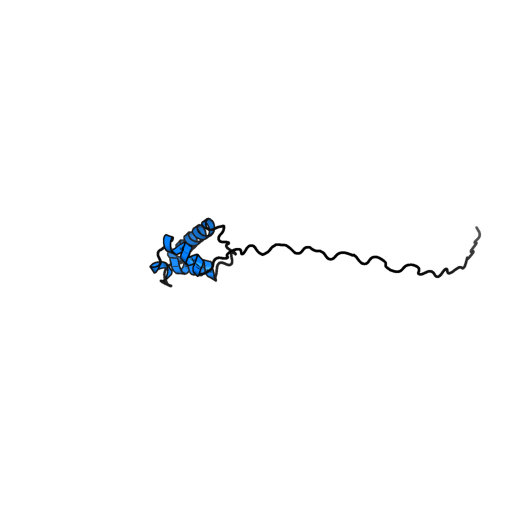2.174 -9.406 1.00 78.31 82 THR A C 1
ATOM 619 O O . THR A 1 82 ? 6.544 2.567 -9.911 1.00 78.31 82 THR A O 1
ATOM 622 N N . LEU A 1 83 ? 8.370 2.987 -8.686 1.00 76.19 83 LEU A N 1
ATOM 623 C CA . LEU A 1 83 ? 7.993 4.384 -8.387 1.00 76.19 83 LEU A CA 1
ATOM 624 C C . LEU A 1 83 ? 7.765 5.282 -9.616 1.00 76.19 83 LEU A C 1
ATOM 626 O O . LEU A 1 83 ? 7.220 6.368 -9.489 1.00 76.19 83 LEU A O 1
ATOM 630 N N . LYS A 1 84 ? 8.171 4.850 -10.815 1.00 77.81 84 LYS A N 1
ATOM 631 C CA . LYS A 1 84 ? 7.840 5.546 -12.071 1.00 77.81 84 LYS A CA 1
ATOM 632 C C . LYS A 1 84 ? 6.340 5.514 -12.386 1.00 77.81 84 LYS A C 1
ATOM 634 O O . LYS A 1 84 ? 5.897 6.260 -13.248 1.00 77.81 84 LYS A O 1
ATOM 639 N N . GLU A 1 85 ? 5.583 4.643 -11.724 1.00 82.50 85 GLU A N 1
ATOM 640 C CA . GLU A 1 85 ? 4.139 4.489 -11.882 1.00 82.50 85 GLU A CA 1
ATOM 641 C C . GLU A 1 85 ? 3.391 4.965 -10.624 1.00 82.50 85 GLU A C 1
ATOM 643 O O . GLU A 1 85 ? 2.466 4.300 -10.161 1.00 82.50 85 GLU A O 1
ATOM 648 N N . GLU A 1 86 ? 3.800 6.102 -10.050 1.00 83.69 86 GLU A N 1
ATOM 649 C CA . GLU A 1 86 ? 3.214 6.659 -8.820 1.00 83.69 86 GLU A CA 1
ATOM 650 C C . GLU A 1 86 ? 1.685 6.790 -8.896 1.00 83.69 86 GLU A C 1
ATOM 652 O O . GLU A 1 86 ? 0.991 6.365 -7.975 1.00 83.69 86 GLU A O 1
ATOM 657 N N . ASP A 1 87 ? 1.138 7.236 -10.032 1.00 89.31 87 ASP A N 1
ATOM 658 C CA . ASP A 1 87 ? -0.315 7.308 -10.238 1.00 89.31 87 ASP A CA 1
ATOM 659 C C . ASP A 1 87 ? -1.005 5.949 -10.045 1.00 89.31 87 ASP A C 1
ATOM 661 O O . ASP A 1 87 ? -2.078 5.868 -9.444 1.00 89.31 87 ASP A O 1
ATOM 665 N N . LYS A 1 88 ? -0.384 4.855 -10.509 1.00 89.81 88 LYS A N 1
ATOM 666 C CA . LYS A 1 88 ? -0.925 3.501 -10.319 1.00 89.81 88 LYS A CA 1
ATOM 667 C C . LYS A 1 88 ? -0.822 3.061 -8.861 1.00 89.81 88 LYS A C 1
ATOM 669 O O . LYS A 1 88 ? -1.732 2.395 -8.372 1.00 89.81 88 LYS A O 1
ATOM 674 N N . ILE A 1 89 ? 0.251 3.446 -8.166 1.00 91.50 89 ILE A N 1
ATOM 675 C CA . ILE A 1 89 ? 0.424 3.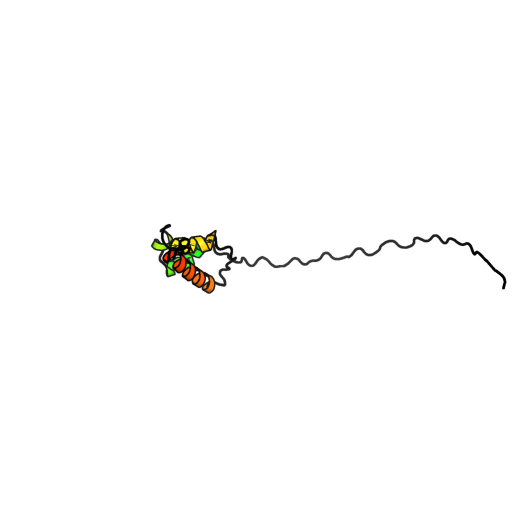186 -6.729 1.00 91.50 89 ILE A CA 1
ATOM 676 C C . ILE A 1 89 ? -0.687 3.892 -5.941 1.00 91.50 89 ILE A C 1
ATOM 678 O O . ILE A 1 89 ? -1.331 3.265 -5.102 1.00 91.50 89 ILE A O 1
ATOM 682 N N . ILE A 1 90 ? -0.976 5.157 -6.256 1.00 93.75 90 ILE A N 1
ATOM 683 C CA . ILE A 1 90 ? -2.036 5.935 -5.602 1.00 93.75 90 ILE A CA 1
ATOM 684 C C . ILE A 1 90 ? -3.420 5.354 -5.908 1.00 93.75 90 ILE A C 1
ATOM 686 O O . ILE A 1 90 ? -4.223 5.174 -4.993 1.00 93.75 90 ILE A O 1
ATOM 690 N N . GLN A 1 91 ? -3.707 5.014 -7.167 1.00 94.50 91 GLN A N 1
ATOM 691 C CA . GLN A 1 91 ? -4.975 4.373 -7.540 1.00 94.50 91 GLN A CA 1
ATOM 692 C C . GLN A 1 91 ? -5.185 3.069 -6.770 1.00 94.50 91 GLN A C 1
ATOM 694 O O . GLN A 1 91 ? -6.267 2.813 -6.238 1.00 94.50 91 GLN A O 1
ATOM 699 N N . ARG A 1 92 ? -4.137 2.251 -6.673 1.00 93.81 92 ARG A N 1
ATOM 700 C CA . ARG A 1 92 ? -4.198 0.983 -5.957 1.00 93.81 92 ARG A CA 1
ATOM 701 C C . ARG A 1 92 ? -4.359 1.171 -4.457 1.00 93.81 92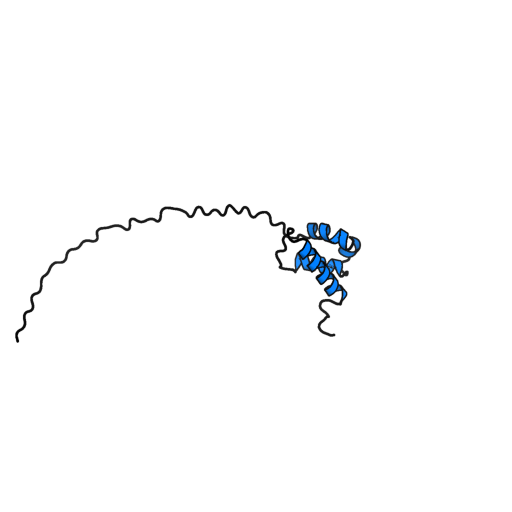 ARG A C 1
ATOM 703 O O . ARG A 1 92 ? -5.142 0.451 -3.843 1.00 93.81 92 ARG A O 1
ATOM 710 N N . TYR A 1 93 ? -3.683 2.163 -3.892 1.00 95.88 93 TYR A N 1
ATOM 711 C CA . TYR A 1 93 ? -3.862 2.566 -2.505 1.00 95.88 93 TYR A CA 1
ATOM 712 C C . TYR A 1 93 ? -5.304 2.983 -2.226 1.00 95.88 93 TYR A C 1
ATOM 714 O O . TYR A 1 93 ? -5.914 2.452 -1.303 1.00 95.88 93 TYR A O 1
ATOM 722 N N . ALA A 1 94 ? -5.902 3.831 -3.066 1.00 97.06 94 ALA A N 1
ATOM 723 C CA . ALA A 1 94 ? -7.296 4.241 -2.911 1.00 97.06 94 ALA A CA 1
ATOM 724 C C . ALA A 1 94 ? -8.265 3.042 -2.935 1.00 97.06 94 ALA A C 1
ATOM 726 O O . ALA A 1 94 ? -9.167 2.957 -2.098 1.00 97.06 94 ALA A O 1
ATOM 727 N N . LEU A 1 95 ? -8.049 2.080 -3.841 1.00 95.88 95 LEU A N 1
ATOM 728 C CA . LEU A 1 95 ? -8.841 0.846 -3.900 1.00 95.88 95 LEU A CA 1
ATOM 729 C C . LEU A 1 95 ? -8.657 -0.029 -2.652 1.00 95.88 95 LEU A C 1
ATOM 731 O O . LEU A 1 95 ? -9.638 -0.553 -2.125 1.00 95.88 95 LEU A O 1
ATOM 735 N N . ALA A 1 96 ? -7.428 -0.168 -2.155 1.00 95.44 96 ALA A N 1
ATOM 736 C CA . ALA A 1 96 ? -7.144 -0.929 -0.943 1.00 95.44 96 ALA A CA 1
ATOM 737 C C . ALA A 1 96 ? -7.770 -0.271 0.300 1.00 95.44 96 ALA A C 1
ATOM 739 O O . ALA A 1 96 ? -8.391 -0.960 1.109 1.00 95.44 96 ALA A O 1
ATOM 740 N N . VAL A 1 97 ? -7.702 1.059 0.423 1.00 97.25 97 VAL A N 1
ATOM 741 C CA . VAL A 1 97 ? -8.377 1.803 1.500 1.00 97.25 97 VAL A CA 1
ATOM 742 C C . VAL A 1 97 ? -9.883 1.572 1.448 1.00 97.25 97 VAL A C 1
ATOM 744 O O . VAL A 1 97 ? -10.492 1.290 2.481 1.00 97.25 97 VAL A O 1
ATOM 747 N N . PHE A 1 98 ? -10.491 1.644 0.262 1.00 96.38 98 PHE A N 1
ATOM 748 C CA . PHE A 1 98 ? -11.916 1.365 0.091 1.00 96.38 98 PHE A CA 1
ATOM 749 C C . PHE A 1 98 ? -12.270 -0.069 0.513 1.00 96.38 98 PHE A C 1
ATOM 751 O O . PHE A 1 98 ? -13.218 -0.275 1.273 1.00 96.38 98 PHE A O 1
ATOM 758 N N . TYR A 1 99 ? -11.474 -1.052 0.090 1.00 95.19 99 TYR A N 1
ATOM 759 C CA . TYR A 1 99 ? -11.635 -2.454 0.475 1.00 95.19 99 TYR A CA 1
ATOM 760 C C . TYR A 1 99 ? -11.597 -2.646 1.999 1.00 95.19 99 TYR A C 1
ATOM 762 O O . TYR A 1 99 ? -12.523 -3.215 2.575 1.00 95.19 99 TYR A O 1
ATOM 770 N N . PHE A 1 100 ? -10.583 -2.119 2.691 1.00 95.06 100 PHE A N 1
ATOM 771 C CA . PHE A 1 100 ? -10.488 -2.257 4.149 1.00 95.06 100 PHE A CA 1
ATOM 772 C C . PHE A 1 100 ? -11.560 -1.454 4.899 1.00 95.06 100 PHE A C 1
ATOM 774 O O . PHE A 1 100 ? -12.044 -1.905 5.935 1.00 95.06 100 PHE A O 1
ATOM 781 N N . SER A 1 101 ? -12.005 -0.321 4.349 1.00 95.88 101 SER A N 1
ATOM 782 C CA . SER A 1 101 ? -13.095 0.485 4.925 1.00 95.88 101 SER A CA 1
ATOM 783 C C . SER A 1 101 ? -14.455 -0.208 4.841 1.00 95.88 101 SER A C 1
ATOM 785 O O . SER A 1 101 ? -15.353 0.082 5.625 1.00 95.88 101 SER A O 1
ATOM 787 N N . THR A 1 102 ? -14.621 -1.134 3.898 1.00 93.56 102 THR A N 1
ATOM 788 C CA . THR A 1 102 ? -15.883 -1.837 3.648 1.00 93.56 102 THR A CA 1
ATOM 789 C C . THR A 1 102 ? -15.914 -3.237 4.264 1.00 93.56 102 THR A C 1
ATOM 791 O O . THR A 1 102 ? -16.762 -4.034 3.891 1.00 93.56 102 THR A O 1
ATOM 794 N N . GLN A 1 103 ? -15.069 -3.515 5.266 1.00 83.88 103 GLN A N 1
ATOM 795 C CA . GLN A 1 103 ? -14.909 -4.804 5.971 1.00 83.88 103 GLN A CA 1
ATOM 796 C C . GLN A 1 103 ? -13.978 -5.829 5.296 1.00 83.88 103 GLN A C 1
ATOM 798 O O . GLN A 1 103 ? -13.810 -6.933 5.819 1.00 83.88 103 GLN A O 1
ATOM 803 N N . GLY A 1 104 ? -13.313 -5.474 4.194 1.00 82.94 104 GLY A N 1
ATOM 804 C CA . GLY A 1 104 ? -12.194 -6.221 3.614 1.00 82.94 104 GLY A CA 1
ATOM 805 C C . GLY A 1 104 ? -12.449 -7.722 3.446 1.00 82.94 104 GLY A C 1
ATOM 806 O O . GLY A 1 104 ? -13.270 -8.148 2.635 1.00 82.94 104 GLY A O 1
ATOM 807 N N . LYS A 1 105 ? -11.731 -8.549 4.221 1.00 75.81 105 LYS A N 1
ATOM 808 C CA . LYS A 1 105 ? -11.818 -10.022 4.152 1.00 75.81 105 LYS A CA 1
ATOM 809 C C . LYS A 1 105 ? -13.199 -10.582 4.518 1.00 75.81 105 LYS A C 1
ATOM 811 O O . LYS A 1 105 ? -13.466 -11.730 4.185 1.00 75.81 105 LYS A O 1
ATOM 816 N N . ASN A 1 106 ? -14.060 -9.786 5.155 1.00 76.56 106 ASN A N 1
ATOM 817 C CA . ASN A 1 106 ? -15.405 -10.185 5.575 1.00 76.56 106 ASN A CA 1
ATOM 818 C C . ASN A 1 106 ? -16.487 -9.941 4.501 1.00 76.56 106 ASN A C 1
ATOM 820 O O . ASN A 1 106 ? -17.672 -10.107 4.777 1.00 76.56 106 ASN A O 1
ATOM 824 N N . TRP A 1 107 ? -16.106 -9.572 3.272 1.00 67.19 107 TRP A N 1
ATOM 825 C CA . TRP A 1 107 ? -17.019 -9.423 2.121 1.00 67.19 107 TRP A CA 1
ATOM 826 C C . TRP A 1 107 ? -17.713 -10.720 1.668 1.00 67.19 107 TRP A C 1
ATOM 828 O O . TRP A 1 107 ? -18.587 -10.701 0.811 1.00 67.19 107 TRP A O 1
ATOM 838 N N . ASN A 1 108 ? -17.342 -11.862 2.234 1.00 64.94 108 ASN A N 1
ATOM 839 C CA . ASN A 1 108 ? -17.867 -13.188 1.918 1.00 64.94 108 ASN A CA 1
ATOM 840 C C . ASN A 1 108 ? -19.224 -13.523 2.575 1.00 64.94 108 ASN A C 1
ATOM 842 O O . ASN A 1 108 ? -19.702 -14.642 2.403 1.00 64.94 108 ASN A O 1
ATOM 846 N N . HIS A 1 109 ? -19.847 -12.586 3.299 1.00 57.62 109 HIS A N 1
ATOM 847 C CA . HIS A 1 109 ? -21.118 -12.809 4.007 1.00 57.62 109 HIS A CA 1
ATOM 848 C C . HIS A 1 109 ? -22.178 -11.710 3.775 1.00 57.62 109 HIS A C 1
ATOM 850 O O . HIS A 1 109 ? -22.995 -11.471 4.666 1.00 57.62 109 HIS A O 1
ATOM 856 N N . GLN A 1 110 ? -22.155 -11.017 2.630 1.00 58.09 110 GLN A N 1
ATOM 857 C CA . GLN A 1 110 ? -23.166 -10.001 2.286 1.00 58.09 110 GLN A CA 1
ATOM 858 C C . GLN A 1 110 ? -24.359 -10.569 1.519 1.00 58.09 110 GLN A C 1
ATOM 860 O O . GLN A 1 110 ? -24.149 -11.469 0.676 1.00 58.09 110 GLN A O 1
#

Sequence (110 aa):
NTTSDIPTTQPTYFPSASPTYLPSGHPTYLPSGIPSKVKTLSCSTAMEIFVPISGEESLKNETSPQYLAMDWIVNHDGANMTLKEEDKIIQRYALAVFYFSTQGKNWNHQ

Organism: NCBI:txid420281

Secondary structure (DSSP, 8-state):
---------------------------------------BPPHHHHHHHHHHHH-HHHHH-TTSHHHHHHHIIIII--S--BGGGHHHHHHHHHHHHHHHHTTGGGGGG-

Mean predicted aligned error: 16.13 Å

pLDDT: mean 74.86, std 20.84, range [40.59, 98.12]

Foldseek 3Di:
DDDDDDDDDDDDDDPDDDPPDDPPDDPPPPVPPPVPPQPFDALVVLCVLCCVPPNPVQCPPCLALLVQLSCCLHPPPPPRDGVVVSVVVVVSSVVSSVLVVVVNVPPPPD

Radius of gyration: 34.86 Å; Cα contacts (8 Å, |Δi|>4): 62; chains: 1; bounding box: 65×80×82 Å

Solvent-accessible surface area (backbone atoms only — not comparable to full-atom values): 7160 Å² total; per-residue (Å²): 134,83,87,81,90,81,90,84,90,78,87,80,90,75,93,83,78,78,91,86,70,78,85,80,72,77,81,82,69,68,72,84,64,67,72,70,79,68,51,59,66,39,69,72,56,47,47,69,63,43,32,87,75,61,39,59,69,40,58,66,34,81,86,34,31,55,19,46,20,50,50,38,55,55,77,63,43,83,66,86,52,42,64,92,44,48,69,57,53,51,53,50,40,54,52,35,25,51,39,43,67,69,53,41,90,61,63,84,75,121